Protein AF-A0A9W6T6D3-F1 (afdb_monomer_lite)

Foldseek 3Di:
DAEPVLLVLLVVQLCVLDPPPDPVLLVLLLVLQVVLLVVLLCVDVVPHDDDDPPVVVVVVQVVVCVVLVFFDDDDDDDDDPCCVSNVSSPDDPVQSPHSLSQDAEEDECVPQVVDPVSSNSCSSPNYFYDHDPPPPCPDNSNSNVVNSRQDPVNDDPVPHDDPPPVVPPDPPPDD

Organism: Candida boidinii (NCBI:txid5477)

Sequence (175 aa):
MSFYDVLKRGDDFLLESRPESSRIWNFFSHATCAFVVAGSKLLLNTFYDPKVVGLSNLDEALERSKKENRGLITVMNHMSVVDDPFLWACLPWRYFRSVDDIRWGLAASNICFSTPGSSRFFSLGKIISCERFGRGPFQGGIDACIRVLSPDDTLDIDYMFHPSENENKNPNNVI

pLDDT: mean 86.4, std 12.88, range [37.97, 96.19]

Radius of gyration: 19.46 Å; chains: 1; bounding box: 70×47×39 Å

InterPro domains:
  IPR000872 Tafazzin [PR00979] (72-91)
  IPR000872 Tafazzin [PR00979] (103-114)
  IPR000872 Tafazzin [PR00979] (117-132)
  IPR000872 Tafazzin [PTHR12497] (21-151)
  IPR002123 Phospholipid/glycerol acyltransferase [PF01553] (64-152)

Secondary structure (DSSP, 8-state):
-EEHHHHHHHHHHHHHHS-TT-HHHHHHHHHHHHHHHHHHHHHHHHH-------HHHHHHHHHHHHHTT-----------TTHHHHHHHHS-GGGGSSTTTSPPEEEEHHHHTSSHHHHHHHHHTTEEEE--SSS-S-SHHHHHHHHHHS-GGG--GGGEE---STTSS-TT---

Structure (mmCIF, N/CA/C/O backbone):
data_AF-A0A9W6T6D3-F1
#
_entry.id   AF-A0A9W6T6D3-F1
#
loop_
_atom_site.group_PDB
_atom_site.id
_atom_site.type_symbol
_atom_site.label_atom_id
_atom_site.label_alt_id
_atom_site.label_comp_id
_atom_site.label_asym_id
_atom_site.label_entity_id
_atom_site.label_seq_id
_atom_site.pdbx_PDB_ins_code
_atom_site.Cartn_x
_atom_site.Cartn_y
_atom_site.Cartn_z
_atom_site.occupancy
_atom_site.B_iso_or_equiv
_atom_site.auth_seq_id
_atom_site.auth_comp_id
_atom_site.auth_asym_id
_atom_site.auth_atom_id
_atom_site.pdbx_PDB_model_num
ATOM 1 N N . MET A 1 1 ? 16.218 -13.254 11.223 1.00 49.69 1 MET A N 1
ATOM 2 C CA . MET A 1 1 ? 17.373 -13.036 10.333 1.00 49.69 1 MET A CA 1
ATOM 3 C C . MET A 1 1 ? 16.921 -12.232 9.131 1.00 49.69 1 MET A C 1
ATOM 5 O O . MET A 1 1 ? 16.145 -12.744 8.331 1.00 49.69 1 MET A O 1
ATOM 9 N N . SER A 1 2 ? 17.353 -10.978 9.042 1.00 64.75 2 SER A N 1
ATOM 10 C CA . SER A 1 2 ? 17.254 -10.144 7.839 1.00 64.75 2 SER A CA 1
ATOM 11 C C . SER A 1 2 ? 18.657 -9.982 7.247 1.00 64.75 2 SER A C 1
ATOM 13 O O . SER A 1 2 ? 19.655 -9.992 7.970 1.00 64.75 2 SER A O 1
ATOM 15 N N . PHE A 1 3 ? 18.746 -9.890 5.923 1.00 82.69 3 PHE A N 1
ATOM 16 C CA . PHE A 1 3 ? 20.011 -9.651 5.231 1.00 82.69 3 PHE A CA 1
ATOM 17 C C . PHE A 1 3 ? 20.155 -8.153 4.991 1.00 82.69 3 PHE A C 1
ATOM 19 O O . PHE A 1 3 ? 19.261 -7.547 4.397 1.00 82.69 3 PHE A O 1
ATOM 26 N N . TYR A 1 4 ? 21.277 -7.567 5.411 1.00 85.69 4 TYR A N 1
ATOM 27 C CA . TYR A 1 4 ? 21.534 -6.136 5.224 1.00 85.69 4 TYR A CA 1
ATOM 28 C C . TYR A 1 4 ? 21.379 -5.715 3.753 1.00 85.69 4 TYR A C 1
ATOM 30 O O . TYR A 1 4 ? 20.722 -4.722 3.445 1.00 85.69 4 TYR A O 1
ATOM 38 N N . ASP A 1 5 ? 21.883 -6.537 2.831 1.00 88.62 5 ASP A N 1
ATOM 39 C CA . ASP A 1 5 ? 21.807 -6.255 1.396 1.00 88.62 5 ASP A CA 1
ATOM 40 C C . ASP A 1 5 ? 20.369 -6.229 0.861 1.00 88.62 5 ASP A C 1
ATOM 42 O O . ASP A 1 5 ? 20.088 -5.510 -0.093 1.00 88.62 5 ASP A O 1
ATOM 46 N N . VAL A 1 6 ? 19.447 -6.994 1.460 1.00 90.38 6 VAL A N 1
ATOM 47 C CA . VAL A 1 6 ? 18.019 -6.962 1.094 1.00 90.38 6 VAL A CA 1
ATOM 48 C C . VAL A 1 6 ? 17.404 -5.631 1.509 1.00 90.38 6 VAL A C 1
ATOM 50 O O . VAL A 1 6 ? 16.708 -5.007 0.714 1.00 90.38 6 VAL A O 1
ATOM 53 N N . LEU A 1 7 ? 17.692 -5.171 2.728 1.00 90.62 7 LEU A N 1
ATOM 54 C CA . LEU A 1 7 ? 17.173 -3.900 3.234 1.00 90.62 7 LEU A CA 1
ATOM 55 C C . LEU A 1 7 ? 17.700 -2.724 2.410 1.00 90.62 7 LEU A C 1
ATOM 57 O O . LEU A 1 7 ? 16.912 -1.885 1.982 1.00 90.62 7 LEU A O 1
ATOM 61 N N . LYS A 1 8 ? 19.002 -2.731 2.097 1.00 91.00 8 LYS A N 1
ATOM 62 C CA . LYS A 1 8 ? 19.639 -1.709 1.262 1.00 91.00 8 LYS A CA 1
ATOM 63 C C . LYS A 1 8 ? 19.041 -1.651 -0.145 1.00 91.00 8 LYS A C 1
ATOM 65 O O . LYS A 1 8 ? 18.651 -0.579 -0.593 1.00 91.00 8 LYS A O 1
ATOM 70 N N . ARG A 1 9 ? 18.909 -2.794 -0.833 1.00 93.38 9 ARG A N 1
ATOM 71 C CA . ARG A 1 9 ? 18.268 -2.833 -2.162 1.00 93.38 9 ARG A CA 1
ATOM 72 C C . ARG A 1 9 ? 16.808 -2.391 -2.111 1.00 93.38 9 ARG A C 1
ATOM 74 O O . ARG A 1 9 ? 16.321 -1.799 -3.070 1.00 93.38 9 ARG A O 1
ATOM 81 N N . GLY A 1 10 ? 16.117 -2.679 -1.008 1.00 93.06 10 GLY A N 1
ATOM 82 C CA . GLY A 1 10 ? 14.762 -2.199 -0.768 1.00 93.06 10 GLY A CA 1
ATOM 83 C C . GLY A 1 10 ? 14.691 -0.678 -0.652 1.00 93.06 10 GLY A C 1
ATOM 84 O O . GLY A 1 10 ? 13.830 -0.072 -1.286 1.00 93.06 10 GLY A O 1
ATOM 85 N N . ASP A 1 11 ? 15.607 -0.061 0.097 1.00 92.19 11 ASP A N 1
ATOM 86 C CA . ASP A 1 11 ? 15.715 1.400 0.197 1.00 92.19 11 ASP A CA 1
ATOM 87 C C . ASP A 1 11 ? 16.023 2.037 -1.163 1.00 92.19 11 ASP A C 1
ATOM 89 O O . ASP A 1 11 ? 15.298 2.937 -1.589 1.00 92.19 11 ASP A O 1
ATOM 93 N N . ASP A 1 12 ? 17.024 1.520 -1.882 1.00 93.38 12 ASP A N 1
ATOM 94 C CA . ASP A 1 12 ? 17.397 2.008 -3.216 1.00 93.38 12 ASP A CA 1
ATOM 95 C C . ASP A 1 12 ? 16.187 1.973 -4.172 1.00 93.38 12 ASP A C 1
ATOM 97 O O . ASP A 1 12 ? 15.870 2.964 -4.833 1.00 93.38 12 ASP A O 1
ATOM 101 N N . PHE A 1 13 ? 15.435 0.868 -4.174 1.00 93.69 13 PHE A N 1
ATOM 102 C CA . PHE A 1 13 ? 14.241 0.708 -5.006 1.00 93.69 13 PHE A CA 1
ATOM 103 C C . PHE A 1 13 ? 13.103 1.669 -4.624 1.00 93.69 13 PHE A C 1
ATOM 105 O O . PHE A 1 13 ? 12.402 2.204 -5.489 1.00 93.69 13 PHE A O 1
ATOM 112 N N . LEU A 1 14 ? 12.890 1.907 -3.326 1.00 91.06 14 LEU A N 1
ATOM 113 C CA . LEU A 1 14 ? 11.897 2.880 -2.866 1.00 91.06 14 LEU A CA 1
ATOM 114 C C . LEU A 1 14 ? 12.276 4.296 -3.309 1.00 91.06 14 LEU A C 1
ATOM 116 O O . LEU A 1 14 ? 11.395 5.043 -3.742 1.00 91.06 14 LEU A O 1
ATOM 120 N N . LEU A 1 15 ? 13.564 4.641 -3.252 1.00 90.81 15 LEU A N 1
ATOM 121 C CA . LEU A 1 15 ? 14.082 5.956 -3.628 1.00 90.81 15 LEU A CA 1
ATOM 122 C C . LEU A 1 15 ? 13.953 6.254 -5.130 1.00 90.81 15 LEU A C 1
ATOM 124 O O . LEU A 1 15 ? 13.735 7.408 -5.503 1.00 90.81 15 LEU A O 1
ATOM 128 N N . GLU A 1 16 ? 13.992 5.233 -5.992 1.00 87.81 16 GLU A N 1
ATOM 129 C CA . GLU A 1 16 ? 13.728 5.389 -7.433 1.00 87.81 16 GLU A CA 1
ATOM 130 C C . GLU A 1 16 ? 12.311 5.914 -7.713 1.00 87.81 16 GLU A C 1
ATOM 132 O O . GLU A 1 16 ? 12.093 6.736 -8.605 1.00 87.81 16 GLU A O 1
ATOM 137 N N . SER A 1 17 ? 11.330 5.436 -6.944 1.00 78.31 17 SER A N 1
ATOM 138 C CA . SER A 1 17 ? 9.908 5.727 -7.164 1.00 78.31 17 SER A CA 1
ATOM 139 C C . SER A 1 17 ? 9.373 6.855 -6.277 1.00 78.31 17 SER A C 1
ATOM 141 O O . SER A 1 17 ? 8.346 7.464 -6.593 1.00 78.31 17 SER A O 1
ATOM 143 N N . ARG A 1 18 ? 10.043 7.134 -5.154 1.00 81.31 18 ARG A N 1
ATOM 144 C CA . ARG A 1 18 ? 9.624 8.088 -4.126 1.00 81.31 18 ARG A CA 1
ATOM 145 C C . ARG A 1 18 ? 10.838 8.878 -3.615 1.00 81.31 18 ARG A C 1
ATOM 147 O O . ARG A 1 18 ? 11.756 8.279 -3.077 1.00 81.31 18 ARG A O 1
ATOM 154 N N . PRO A 1 19 ? 10.812 10.221 -3.657 1.00 77.56 19 PRO A N 1
ATOM 155 C CA . PRO A 1 19 ? 11.873 11.030 -3.074 1.00 77.56 19 PRO A CA 1
ATOM 156 C C . PRO A 1 19 ? 11.929 10.853 -1.554 1.00 77.56 19 PRO A C 1
ATOM 158 O O . PRO A 1 19 ? 10.892 10.787 -0.880 1.00 77.56 19 PRO A O 1
ATOM 161 N N . GLU A 1 20 ? 13.146 10.839 -1.020 1.00 70.88 20 GLU A N 1
ATOM 162 C CA . GLU A 1 20 ? 13.407 10.725 0.410 1.00 70.88 20 GLU A CA 1
ATOM 163 C C . GLU A 1 20 ? 12.717 11.856 1.190 1.00 70.88 20 GLU A C 1
ATOM 165 O O . GLU A 1 20 ? 12.794 13.026 0.814 1.00 70.88 20 GLU A O 1
ATOM 170 N N . SER A 1 21 ? 12.005 11.494 2.263 1.00 65.38 21 SER A N 1
ATOM 171 C CA . SER A 1 21 ? 11.488 12.395 3.313 1.00 65.38 21 SER A CA 1
ATOM 172 C C . SER A 1 21 ? 10.781 13.701 2.870 1.00 65.38 21 SER A C 1
ATOM 174 O O . SER A 1 21 ? 10.679 14.664 3.634 1.00 65.38 21 SER A O 1
ATOM 176 N N . SER A 1 22 ? 10.196 13.748 1.668 1.00 83.19 22 SER A N 1
ATOM 177 C CA . SER A 1 22 ? 9.525 14.955 1.171 1.00 83.19 22 SER A CA 1
ATOM 178 C C . SER A 1 22 ? 8.127 15.138 1.774 1.00 83.19 22 SER A C 1
ATOM 180 O O . SER A 1 22 ? 7.198 14.374 1.502 1.00 83.19 22 SER A O 1
ATOM 182 N N . ARG A 1 23 ? 7.931 16.222 2.539 1.00 86.25 23 ARG A N 1
ATOM 183 C CA . ARG A 1 23 ? 6.606 16.617 3.068 1.00 86.25 23 ARG A CA 1
ATOM 184 C C . ARG A 1 23 ? 5.578 16.833 1.958 1.00 86.25 23 ARG A C 1
ATOM 186 O O . ARG A 1 23 ? 4.416 16.474 2.118 1.00 86.25 23 ARG A O 1
ATOM 193 N N . ILE A 1 24 ? 6.023 17.385 0.831 1.00 90.50 24 ILE A N 1
ATOM 194 C CA . ILE A 1 24 ? 5.187 17.617 -0.349 1.00 90.50 24 ILE A CA 1
ATOM 195 C C . ILE A 1 24 ? 4.734 16.277 -0.930 1.00 90.50 24 ILE A C 1
ATOM 197 O O . ILE A 1 24 ? 3.550 16.095 -1.203 1.00 90.50 24 ILE A O 1
ATOM 201 N N . TRP A 1 25 ? 5.653 15.314 -1.062 1.00 89.56 25 TRP A N 1
ATOM 202 C CA . TRP A 1 25 ? 5.294 13.967 -1.498 1.00 89.56 25 TRP A CA 1
ATOM 203 C C . TRP A 1 25 ? 4.286 13.321 -0.552 1.00 89.56 25 TRP A C 1
ATOM 205 O O . TRP A 1 25 ? 3.275 12.802 -1.011 1.00 89.56 25 TRP A O 1
ATOM 215 N N . ASN A 1 26 ? 4.533 13.375 0.759 1.00 89.00 26 ASN A N 1
ATOM 216 C CA . ASN A 1 26 ? 3.639 12.774 1.748 1.00 89.00 26 ASN A CA 1
ATOM 217 C C . ASN A 1 26 ? 2.237 13.392 1.690 1.00 89.00 26 ASN A C 1
ATOM 219 O O . ASN A 1 26 ? 1.254 12.660 1.745 1.00 89.00 26 ASN A O 1
ATOM 223 N N . PHE A 1 27 ? 2.139 14.711 1.499 1.00 90.88 27 PHE A N 1
ATOM 224 C CA . PHE A 1 27 ? 0.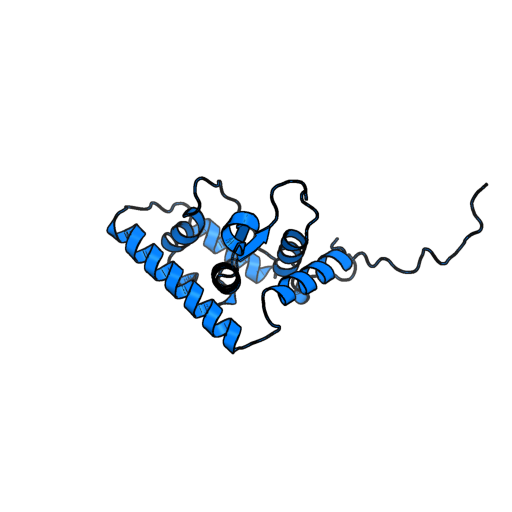862 15.390 1.294 1.00 90.88 27 PHE A CA 1
ATOM 225 C C . PHE A 1 27 ? 0.136 14.886 0.040 1.00 90.88 27 PHE A C 1
ATOM 227 O O . PHE A 1 27 ? -1.015 14.462 0.128 1.00 90.88 27 PHE A O 1
ATOM 234 N N . PHE A 1 28 ? 0.802 14.876 -1.120 1.00 92.88 28 PHE A N 1
ATOM 235 C CA . PHE A 1 28 ? 0.181 14.405 -2.363 1.00 92.88 28 PHE A CA 1
ATOM 236 C C . PHE A 1 28 ? -0.143 12.910 -2.331 1.00 92.88 28 PHE A C 1
ATOM 238 O O . PHE A 1 28 ? -1.152 12.493 -2.894 1.00 92.88 28 PHE A O 1
ATOM 245 N N . SER A 1 29 ? 0.678 12.106 -1.657 1.00 91.81 29 SER A N 1
ATOM 246 C CA . SER A 1 29 ? 0.432 10.682 -1.443 1.00 91.81 29 SER A CA 1
ATOM 247 C C . SER A 1 29 ? -0.823 10.484 -0.596 1.00 91.81 29 SER A C 1
ATOM 249 O O . SER A 1 29 ? -1.724 9.751 -1.003 1.00 91.81 29 SER A O 1
ATOM 251 N N . HIS A 1 30 ? -0.949 11.222 0.513 1.00 90.81 30 HIS A N 1
ATOM 252 C CA . HIS A 1 30 ? -2.154 11.203 1.337 1.00 90.81 30 HIS A CA 1
ATOM 253 C C . HIS A 1 30 ? -3.393 11.616 0.546 1.00 90.81 30 HIS A C 1
ATOM 255 O O . HIS A 1 30 ? -4.396 10.910 0.563 1.00 90.81 30 HIS A O 1
ATOM 261 N N . ALA A 1 31 ? -3.308 12.733 -0.181 1.00 92.94 31 ALA A N 1
ATOM 262 C CA . ALA A 1 31 ? -4.409 13.251 -0.981 1.00 92.94 31 ALA A CA 1
ATOM 263 C C . ALA A 1 31 ? -4.840 12.252 -2.064 1.00 92.94 31 ALA A C 1
ATOM 265 O O . ALA A 1 31 ? -6.033 12.021 -2.240 1.00 92.94 31 ALA A O 1
ATOM 266 N N . THR A 1 32 ? -3.880 11.612 -2.740 1.00 93.81 32 THR A N 1
ATOM 267 C CA . THR A 1 32 ? -4.145 10.582 -3.757 1.00 93.81 32 THR A CA 1
ATOM 268 C C . THR A 1 32 ? -4.862 9.386 -3.141 1.00 93.81 32 THR A C 1
ATOM 270 O O . THR A 1 32 ? -5.897 8.962 -3.649 1.00 93.81 32 THR A O 1
ATOM 273 N N . CYS A 1 33 ? -4.365 8.875 -2.014 1.00 92.62 33 CYS A N 1
ATOM 274 C CA . CYS A 1 33 ? -4.994 7.751 -1.330 1.00 92.62 33 CYS A CA 1
ATOM 275 C C . CYS A 1 33 ? -6.401 8.113 -0.839 1.00 92.62 33 CYS A C 1
ATOM 277 O O . CYS A 1 33 ? -7.350 7.392 -1.127 1.00 92.62 33 CYS A O 1
ATOM 279 N N . ALA A 1 34 ? -6.565 9.251 -0.159 1.00 92.38 34 ALA A N 1
ATOM 280 C CA . ALA A 1 34 ? -7.859 9.711 0.337 1.00 92.38 34 ALA A CA 1
ATOM 281 C C . ALA A 1 34 ? -8.873 9.899 -0.801 1.00 92.38 34 ALA A C 1
ATOM 283 O O . ALA A 1 34 ? -10.026 9.493 -0.666 1.00 92.38 34 ALA A O 1
ATOM 284 N N . PHE A 1 35 ? -8.437 10.450 -1.937 1.00 93.88 35 PHE A N 1
ATOM 285 C CA . PHE A 1 35 ? -9.260 10.598 -3.133 1.00 93.88 35 PHE A CA 1
ATOM 286 C C . PHE A 1 35 ? -9.724 9.243 -3.681 1.00 93.88 35 PHE A C 1
ATOM 288 O O . PHE A 1 35 ? -10.919 9.052 -3.907 1.00 93.88 35 PHE A O 1
ATOM 295 N N . VAL A 1 36 ? -8.806 8.284 -3.846 1.00 93.81 36 VAL A N 1
ATOM 296 C CA . VAL A 1 36 ? -9.136 6.938 -4.341 1.00 93.81 36 VAL A CA 1
ATOM 297 C C . VAL A 1 36 ? -10.078 6.220 -3.379 1.00 93.81 36 VAL A C 1
ATOM 299 O O . VAL A 1 36 ? -11.077 5.656 -3.824 1.00 93.81 36 VAL A O 1
ATOM 302 N N . VAL A 1 37 ? -9.821 6.278 -2.069 1.00 92.81 37 VAL A N 1
ATOM 303 C CA . VAL A 1 37 ? -10.700 5.680 -1.055 1.00 92.81 37 VAL A CA 1
ATOM 304 C C . VAL A 1 37 ? -12.081 6.327 -1.095 1.00 92.81 37 VAL A C 1
ATOM 306 O O . VAL A 1 37 ? -13.073 5.610 -1.154 1.00 92.81 37 VAL A O 1
ATOM 309 N N . ALA A 1 38 ? -12.173 7.659 -1.133 1.00 93.88 38 ALA A N 1
ATOM 310 C CA . ALA A 1 38 ? -13.449 8.372 -1.190 1.00 93.88 38 ALA A CA 1
ATOM 311 C C . ALA A 1 38 ? -14.259 8.025 -2.439 1.00 93.88 38 ALA A C 1
ATOM 313 O O . ALA A 1 38 ? -15.436 7.683 -2.322 1.00 93.88 38 ALA A O 1
ATOM 314 N N . GLY A 1 39 ? -13.632 8.061 -3.617 1.00 95.06 39 GLY A N 1
ATOM 315 C CA . GLY A 1 39 ? -14.288 7.717 -4.877 1.00 95.06 39 GLY A CA 1
ATOM 316 C C . GLY A 1 39 ? -14.757 6.263 -4.904 1.00 95.06 39 GLY A C 1
ATOM 317 O O . GLY A 1 39 ? -15.899 5.981 -5.262 1.00 95.06 39 GLY A O 1
ATOM 318 N N . SER A 1 40 ? -13.912 5.344 -4.436 1.00 94.50 40 SER A N 1
ATOM 319 C CA . SER A 1 40 ? -14.241 3.916 -4.366 1.00 94.50 40 SER A CA 1
ATOM 320 C C . SER A 1 40 ? -15.360 3.647 -3.369 1.00 94.50 40 SER A C 1
ATOM 322 O O . SER A 1 40 ? -16.262 2.862 -3.642 1.00 94.50 40 SER A O 1
ATOM 324 N N . LYS A 1 41 ? -15.347 4.338 -2.226 1.00 94.19 41 LYS A N 1
ATOM 325 C CA . LYS A 1 41 ? -16.380 4.238 -1.197 1.00 94.19 41 LYS A CA 1
ATOM 326 C C . LYS A 1 41 ? -17.709 4.793 -1.680 1.00 94.19 41 LYS A C 1
ATOM 328 O O . LYS A 1 41 ? -18.733 4.164 -1.425 1.00 94.19 41 LYS A O 1
ATOM 333 N N . LEU A 1 42 ? -17.699 5.911 -2.403 1.00 95.00 42 LEU A N 1
ATOM 334 C CA . LEU A 1 42 ? -18.893 6.451 -3.042 1.00 95.00 42 LEU A CA 1
ATOM 335 C C . LEU A 1 42 ? -19.466 5.443 -4.040 1.00 95.00 42 LEU A C 1
ATOM 337 O O . LEU A 1 42 ? -20.633 5.088 -3.930 1.00 95.00 42 LEU A O 1
ATOM 341 N N . LEU A 1 43 ? -18.649 4.926 -4.959 1.00 95.12 43 LEU A N 1
ATOM 342 C CA . LEU A 1 43 ? -19.103 3.978 -5.975 1.00 95.12 43 LEU A CA 1
ATOM 343 C C . LEU A 1 43 ? -19.643 2.693 -5.334 1.00 95.12 43 LEU A C 1
ATOM 345 O O . LEU A 1 43 ? -20.779 2.299 -5.597 1.00 95.12 43 LEU A O 1
ATOM 349 N N . LEU A 1 44 ? -18.866 2.070 -4.448 1.00 94.31 44 LEU A N 1
ATOM 350 C CA . LEU A 1 44 ? -19.218 0.784 -3.860 1.00 94.31 44 LEU A CA 1
ATOM 351 C C . LEU A 1 44 ? -20.486 0.871 -3.005 1.00 94.31 44 LEU A C 1
ATOM 353 O O . LEU A 1 44 ? -21.359 0.030 -3.155 1.00 94.31 44 LEU A O 1
ATOM 357 N N . ASN A 1 45 ? -20.629 1.903 -2.164 1.00 88.94 45 ASN A N 1
ATOM 358 C CA . ASN A 1 45 ? -21.813 2.049 -1.307 1.00 88.94 45 ASN A CA 1
ATOM 359 C C . ASN A 1 45 ? -23.031 2.646 -2.034 1.00 88.94 45 ASN A C 1
ATOM 361 O O . ASN A 1 45 ? -24.121 2.640 -1.472 1.00 88.94 45 ASN A O 1
ATOM 365 N N . THR A 1 46 ? -22.870 3.173 -3.255 1.00 94.38 46 THR A N 1
ATOM 366 C CA . THR A 1 46 ? -24.007 3.642 -4.070 1.00 94.38 46 THR A CA 1
ATOM 367 C C . THR A 1 46 ? -24.604 2.508 -4.897 1.00 94.38 46 THR A C 1
ATOM 369 O O . THR A 1 46 ? -25.821 2.422 -5.028 1.00 94.38 46 THR A O 1
ATOM 372 N N . PHE A 1 47 ? -23.759 1.643 -5.465 1.00 95.69 47 PHE A N 1
ATOM 373 C CA . PHE A 1 47 ? -24.194 0.631 -6.432 1.00 95.69 47 PHE A CA 1
ATOM 374 C C . PHE A 1 47 ? -24.228 -0.798 -5.876 1.00 95.69 47 PHE A C 1
ATOM 376 O O . PHE A 1 47 ? -24.799 -1.676 -6.519 1.00 95.69 47 PHE A O 1
ATOM 383 N N . TYR A 1 48 ? -23.636 -1.045 -4.705 1.00 94.31 48 TYR A N 1
ATOM 384 C CA . TYR A 1 48 ? -23.502 -2.379 -4.121 1.00 94.31 48 TYR A CA 1
ATOM 385 C C . TYR A 1 48 ? -23.773 -2.377 -2.607 1.00 94.31 48 TYR A C 1
ATOM 387 O O . TYR A 1 48 ? -23.805 -1.333 -1.959 1.00 94.31 48 TYR A O 1
ATOM 395 N N . ASP A 1 49 ? -23.941 -3.576 -2.041 1.00 92.38 49 ASP A N 1
ATOM 396 C CA . ASP A 1 49 ? -24.124 -3.821 -0.602 1.00 92.38 49 ASP A CA 1
ATOM 397 C C . ASP A 1 49 ? -22.971 -4.696 -0.063 1.00 92.38 49 ASP A C 1
ATOM 399 O O . ASP A 1 49 ? -23.127 -5.913 0.099 1.00 92.38 49 ASP A O 1
ATOM 403 N N . PRO A 1 50 ? -21.767 -4.122 0.140 1.00 92.88 50 PRO A N 1
ATOM 404 C CA . PRO A 1 50 ? -20.611 -4.880 0.604 1.00 92.88 50 PRO A CA 1
ATOM 405 C C . PRO A 1 50 ? -20.824 -5.404 2.031 1.00 92.88 50 PRO A C 1
ATOM 407 O O . PRO A 1 50 ? -21.202 -4.662 2.940 1.00 92.88 50 PRO A O 1
ATOM 410 N N . LYS A 1 51 ? -20.521 -6.687 2.257 1.00 94.12 51 LYS A N 1
ATOM 411 C CA . LYS A 1 51 ? -20.563 -7.309 3.588 1.00 94.12 51 LYS A CA 1
ATOM 412 C C . LYS A 1 51 ? -19.158 -7.487 4.141 1.00 94.12 51 LYS A C 1
ATOM 414 O O . LYS A 1 51 ? -18.328 -8.162 3.541 1.00 94.12 51 LYS A O 1
ATOM 419 N N . VAL A 1 52 ? -18.919 -6.903 5.312 1.00 93.94 52 VAL A N 1
ATOM 420 C CA . VAL A 1 52 ? -17.649 -7.008 6.035 1.00 93.94 52 VAL A CA 1
ATOM 421 C C . VAL A 1 52 ? -17.868 -7.839 7.290 1.00 93.94 52 VAL A C 1
ATOM 423 O O . VAL A 1 52 ? -18.677 -7.484 8.144 1.00 93.94 52 VAL A O 1
ATOM 426 N N . VAL A 1 53 ? -17.139 -8.947 7.400 1.00 95.56 53 VAL A N 1
ATOM 427 C CA . VAL A 1 53 ? -17.192 -9.871 8.540 1.00 95.56 53 VAL A CA 1
ATOM 428 C C . VAL A 1 53 ? -15.806 -9.948 9.172 1.00 95.56 53 VAL A C 1
ATOM 430 O O . VAL A 1 53 ? -14.803 -9.932 8.466 1.00 95.56 53 VAL A O 1
ATOM 433 N N . GLY A 1 54 ? -15.743 -10.028 10.504 1.00 95.62 54 GLY A N 1
ATOM 434 C CA . GLY A 1 54 ? -14.476 -10.204 11.224 1.00 95.62 54 GLY A CA 1
ATOM 435 C C . GLY A 1 54 ? -13.615 -8.943 11.323 1.00 95.62 54 GLY A C 1
ATOM 436 O O . GLY A 1 54 ? -12.405 -9.046 11.494 1.00 95.62 54 GLY A O 1
ATOM 437 N N . LEU A 1 55 ? -14.217 -7.751 11.243 1.00 94.75 55 LEU A N 1
ATOM 438 C CA . LEU A 1 55 ? -13.491 -6.480 11.360 1.00 94.75 55 LEU A CA 1
ATOM 439 C C . LEU A 1 55 ? -12.727 -6.347 12.692 1.00 94.75 55 LEU A C 1
ATOM 441 O O . LEU A 1 55 ? -11.645 -5.770 12.721 1.00 94.75 55 LEU A O 1
ATOM 445 N N . SER A 1 56 ? -13.248 -6.946 13.768 1.00 95.94 56 SER A N 1
ATOM 446 C CA . SER A 1 56 ? -12.578 -7.024 15.073 1.00 95.94 56 SER A CA 1
ATOM 447 C C . SER A 1 56 ? -11.219 -7.720 15.006 1.00 95.94 56 SER A C 1
ATOM 449 O O . SER A 1 56 ? -10.297 -7.315 15.701 1.00 95.94 56 SER A O 1
ATOM 451 N N . ASN A 1 57 ? -11.069 -8.727 14.141 1.00 96.12 57 ASN A N 1
ATOM 452 C CA . ASN A 1 57 ? -9.807 -9.451 13.987 1.00 96.12 57 ASN A CA 1
ATOM 453 C C . ASN A 1 57 ? -8.738 -8.543 13.366 1.00 96.12 57 ASN A C 1
ATOM 455 O O . ASN A 1 57 ? -7.562 -8.641 13.705 1.00 96.12 57 ASN A O 1
ATOM 459 N N . LEU A 1 58 ? -9.149 -7.648 12.458 1.00 93.75 58 LEU A N 1
ATOM 460 C CA . LEU A 1 58 ? -8.260 -6.646 11.876 1.00 93.75 58 LEU A CA 1
ATOM 461 C C . LEU A 1 58 ? -7.886 -5.572 12.903 1.00 93.75 58 LEU A C 1
ATOM 463 O O . LEU A 1 58 ? -6.720 -5.191 12.963 1.00 93.75 58 LEU A O 1
ATOM 467 N N . ASP A 1 59 ? -8.846 -5.110 13.713 1.00 93.69 59 ASP A N 1
ATOM 468 C CA . ASP A 1 59 ? -8.578 -4.180 14.819 1.00 93.69 59 ASP A CA 1
ATOM 469 C C . ASP A 1 59 ? -7.545 -4.775 15.795 1.00 93.69 59 ASP A C 1
ATOM 471 O O . ASP A 1 59 ? -6.511 -4.154 16.042 1.00 93.69 59 ASP A O 1
ATOM 475 N N . GLU A 1 60 ? -7.753 -6.011 16.258 1.00 96.19 60 GLU A N 1
ATOM 476 C CA . GLU A 1 60 ? -6.832 -6.707 17.167 1.00 96.19 60 GLU A CA 1
ATOM 477 C C . GLU A 1 60 ? -5.445 -6.919 16.539 1.00 96.19 60 GLU A C 1
ATOM 479 O O . GLU A 1 60 ? -4.419 -6.680 17.180 1.00 96.19 60 GLU A O 1
ATOM 484 N N . ALA A 1 61 ? -5.385 -7.322 15.266 1.00 94.44 61 ALA A N 1
ATOM 485 C CA . ALA A 1 61 ? -4.119 -7.515 14.562 1.00 94.44 61 ALA A CA 1
ATOM 486 C C . ALA A 1 61 ? -3.326 -6.205 14.413 1.00 94.44 61 ALA A C 1
ATOM 488 O O . ALA A 1 61 ? -2.101 -6.208 14.560 1.00 94.44 61 ALA A O 1
ATOM 489 N N . LEU A 1 62 ? -4.007 -5.085 14.153 1.00 91.88 62 LEU A N 1
ATOM 490 C CA . LEU A 1 62 ? -3.385 -3.762 14.067 1.00 91.88 62 LEU A CA 1
ATOM 491 C C . LEU A 1 62 ? 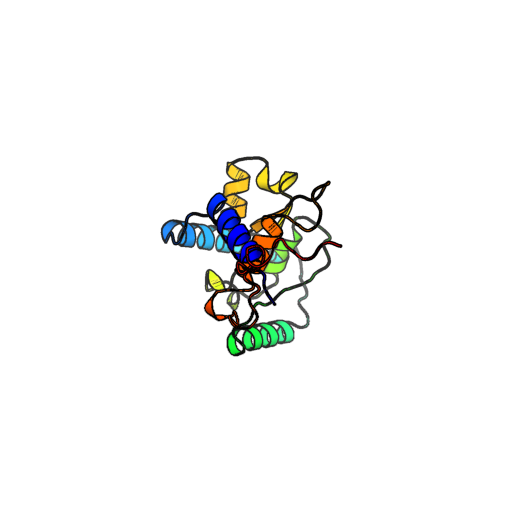-2.903 -3.267 15.432 1.00 91.88 62 LEU A C 1
ATOM 493 O O . LEU A 1 62 ? -1.786 -2.761 15.533 1.00 91.88 62 LEU A O 1
ATOM 497 N N . GLU A 1 63 ? -3.704 -3.432 16.485 1.00 93.25 63 GLU A N 1
ATOM 498 C CA . GLU A 1 63 ? -3.296 -3.089 17.852 1.00 93.25 63 GLU A CA 1
ATOM 499 C C . GLU A 1 63 ? -2.076 -3.902 18.291 1.00 93.25 63 GLU A C 1
ATOM 501 O O . GLU A 1 63 ? -1.104 -3.346 18.810 1.00 93.25 63 GLU A O 1
ATOM 506 N N . ARG A 1 64 ? -2.081 -5.209 18.014 1.00 94.19 64 ARG A N 1
ATOM 507 C CA . ARG A 1 64 ? -0.951 -6.095 18.292 1.00 94.19 64 ARG A CA 1
ATOM 508 C C . ARG A 1 64 ? 0.298 -5.689 17.516 1.00 94.19 64 ARG A C 1
ATOM 510 O O . ARG A 1 64 ? 1.373 -5.634 18.103 1.00 94.19 64 ARG A O 1
ATOM 517 N N . SER A 1 65 ? 0.160 -5.373 16.228 1.00 91.38 65 SER A N 1
ATOM 518 C CA . SER A 1 65 ? 1.262 -4.901 15.380 1.00 91.38 65 SER A CA 1
ATOM 519 C C . SER A 1 65 ? 1.914 -3.635 15.945 1.00 91.38 65 SER A C 1
ATOM 521 O O . SER A 1 65 ? 3.139 -3.583 16.049 1.00 91.38 65 S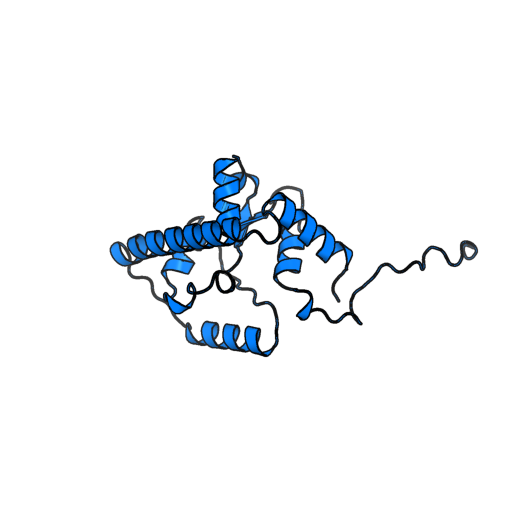ER A O 1
ATOM 523 N N . LYS A 1 66 ? 1.108 -2.667 16.404 1.00 89.69 66 LYS A N 1
ATOM 524 C CA . LYS A 1 66 ? 1.596 -1.433 17.043 1.00 89.69 66 LYS A CA 1
ATOM 525 C C . LYS A 1 66 ? 2.268 -1.705 18.392 1.00 89.69 66 LYS A C 1
ATOM 527 O O . LYS A 1 66 ? 3.317 -1.140 18.674 1.00 89.69 66 LYS A O 1
ATOM 532 N N . LYS A 1 67 ? 1.693 -2.583 19.221 1.00 92.75 67 LYS A N 1
ATOM 533 C CA . LYS A 1 67 ? 2.241 -2.934 20.543 1.00 92.75 67 LYS A CA 1
ATOM 534 C C . LYS A 1 67 ? 3.565 -3.696 20.455 1.00 92.75 67 LYS A C 1
ATOM 536 O O . LYS A 1 67 ? 4.446 -3.475 21.278 1.00 92.75 67 LYS A O 1
ATOM 541 N N . GLU A 1 68 ? 3.680 -4.610 19.497 1.00 91.06 68 GLU A N 1
ATOM 542 C CA . GLU A 1 68 ? 4.873 -5.440 19.282 1.00 91.06 68 GLU A CA 1
ATOM 543 C C . GLU A 1 68 ? 5.918 -4.759 18.377 1.00 91.06 68 GLU A C 1
ATOM 545 O O . GLU A 1 68 ? 6.931 -5.381 18.081 1.00 91.06 68 GLU A O 1
ATOM 550 N N . ASN A 1 69 ? 5.670 -3.523 17.925 1.00 88.06 69 ASN A N 1
ATOM 551 C CA . ASN A 1 69 ? 6.472 -2.803 16.931 1.00 88.06 69 ASN A CA 1
ATOM 552 C C . ASN A 1 69 ? 6.880 -3.685 15.736 1.00 88.06 69 ASN A C 1
ATOM 554 O O . ASN A 1 69 ? 8.058 -3.887 15.455 1.00 88.06 69 ASN A O 1
ATOM 558 N N . ARG A 1 70 ? 5.892 -4.285 15.062 1.00 87.88 70 ARG A N 1
ATOM 559 C CA . ARG A 1 70 ? 6.127 -5.256 13.981 1.00 87.88 70 ARG A CA 1
ATOM 560 C C . ARG A 1 70 ? 5.269 -4.982 12.758 1.00 87.88 70 ARG A C 1
ATOM 562 O O . ARG A 1 70 ? 4.114 -4.571 12.885 1.00 87.88 70 ARG A O 1
ATOM 569 N N . GLY A 1 71 ? 5.784 -5.327 11.581 1.00 89.12 71 GLY A N 1
ATOM 570 C CA . GLY A 1 71 ? 5.016 -5.301 10.339 1.00 89.12 71 GLY A CA 1
ATOM 571 C C . GLY A 1 71 ? 3.785 -6.220 10.369 1.00 89.12 71 GLY A C 1
ATOM 572 O O . GLY A 1 71 ? 3.804 -7.308 10.956 1.00 89.12 71 GLY A O 1
ATOM 573 N N . LEU A 1 72 ? 2.716 -5.783 9.697 1.00 92.06 72 LEU A N 1
ATOM 574 C CA . LEU A 1 72 ? 1.487 -6.546 9.476 1.00 92.06 72 LEU A CA 1
ATOM 575 C C . LEU A 1 72 ? 1.309 -6.813 7.979 1.00 92.06 72 LEU A C 1
ATOM 577 O O . LEU A 1 72 ? 1.254 -5.885 7.175 1.00 92.06 72 LEU A O 1
ATOM 581 N N . ILE A 1 73 ? 1.171 -8.087 7.613 1.00 93.81 73 ILE A N 1
ATOM 582 C CA . ILE A 1 73 ? 0.898 -8.509 6.237 1.00 93.81 73 ILE A CA 1
ATOM 583 C C . ILE A 1 73 ? -0.552 -8.975 6.151 1.00 93.81 73 ILE A C 1
ATOM 585 O O . ILE A 1 73 ? -0.993 -9.815 6.932 1.00 93.81 73 ILE A O 1
ATOM 589 N N . THR A 1 74 ? -1.279 -8.449 5.167 1.00 93.06 74 THR A N 1
ATOM 590 C CA . THR A 1 74 ? -2.613 -8.946 4.802 1.00 93.06 74 THR A CA 1
ATOM 591 C C . THR A 1 74 ? -2.495 -9.826 3.568 1.00 93.06 74 THR A C 1
ATOM 593 O O . THR A 1 74 ? -1.805 -9.460 2.619 1.00 93.06 74 THR A O 1
ATOM 596 N N . VAL A 1 75 ? -3.163 -10.977 3.584 1.00 93.06 75 VAL A N 1
ATOM 597 C CA . VAL A 1 75 ? -3.190 -11.927 2.468 1.00 93.06 75 VAL A CA 1
ATOM 598 C C . VAL A 1 75 ? -4.637 -12.086 2.031 1.00 93.06 75 VAL A C 1
ATOM 600 O O . VAL A 1 75 ? -5.515 -12.298 2.865 1.00 93.06 75 VAL A O 1
ATOM 603 N N . MET A 1 76 ? -4.887 -11.967 0.730 1.00 92.12 76 MET A N 1
ATOM 604 C CA . MET A 1 76 ? -6.212 -12.135 0.140 1.00 92.12 76 MET A CA 1
ATOM 605 C C . MET A 1 76 ? -6.117 -12.880 -1.186 1.00 92.12 76 MET A C 1
ATOM 607 O O . MET A 1 76 ? -5.067 -12.901 -1.831 1.00 92.12 76 MET A O 1
ATOM 611 N N . ASN A 1 77 ? -7.230 -13.478 -1.600 1.00 95.00 77 ASN A N 1
ATOM 612 C CA . ASN A 1 77 ? -7.410 -13.885 -2.985 1.00 95.00 77 ASN A CA 1
ATOM 613 C C . ASN A 1 77 ? -7.437 -12.645 -3.893 1.00 95.00 77 ASN A C 1
ATOM 615 O O . ASN A 1 77 ? -7.857 -11.571 -3.471 1.00 95.00 77 ASN A O 1
ATOM 619 N N . HIS A 1 78 ? -7.015 -12.811 -5.146 1.00 92.00 78 HIS A N 1
ATOM 620 C CA . HIS A 1 78 ? -7.072 -11.753 -6.148 1.00 92.00 78 HIS A CA 1
ATOM 621 C C . HIS A 1 78 ? -7.997 -12.177 -7.284 1.00 92.00 78 HIS A C 1
ATOM 623 O O . HIS A 1 78 ? -7.739 -13.168 -7.966 1.00 92.00 78 HIS A O 1
ATOM 629 N N . MET A 1 79 ? -9.089 -11.441 -7.449 1.00 92.75 79 MET A N 1
ATOM 630 C CA . MET A 1 79 ? -10.105 -11.667 -8.473 1.00 92.75 79 MET A CA 1
ATOM 631 C C . MET A 1 79 ? -10.024 -10.609 -9.572 1.00 92.75 79 MET A C 1
ATOM 633 O O . MET A 1 79 ? -10.309 -10.910 -10.731 1.00 92.75 79 MET A O 1
ATOM 637 N N . SER A 1 80 ? -9.667 -9.368 -9.229 1.00 90.88 80 SER A N 1
ATOM 638 C CA . SER A 1 80 ? -9.728 -8.252 -10.169 1.00 90.88 80 SER A CA 1
ATOM 639 C C . SER A 1 80 ? -8.824 -7.079 -9.792 1.00 90.88 80 SER A C 1
ATOM 641 O O . SER A 1 80 ? -8.475 -6.869 -8.636 1.00 90.88 80 SER A O 1
ATOM 643 N N . VAL A 1 81 ? -8.510 -6.223 -10.765 1.00 88.00 81 VAL A N 1
ATOM 644 C CA . VAL A 1 81 ? -7.722 -4.998 -10.523 1.00 88.00 81 VAL A CA 1
ATOM 645 C C . VAL A 1 81 ? -8.416 -3.990 -9.598 1.00 88.00 81 VAL A C 1
ATOM 647 O O . VAL A 1 81 ? -7.752 -3.110 -9.058 1.00 88.00 81 VAL A O 1
ATOM 650 N N . VAL A 1 82 ? -9.738 -4.096 -9.409 1.00 89.81 82 VAL A N 1
ATOM 651 C CA . VAL A 1 82 ? -10.493 -3.208 -8.510 1.00 89.81 82 VAL A CA 1
ATOM 652 C C . VAL A 1 82 ? -10.500 -3.695 -7.059 1.00 89.81 82 VAL A C 1
ATOM 654 O O . VAL A 1 82 ? -11.034 -2.999 -6.197 1.00 89.81 82 VAL A O 1
ATOM 657 N N . ASP A 1 83 ? -9.874 -4.839 -6.768 1.00 91.25 83 ASP A N 1
ATOM 658 C CA . ASP A 1 83 ? -9.807 -5.393 -5.414 1.00 91.25 83 ASP A CA 1
ATOM 659 C C . ASP A 1 83 ? -9.146 -4.406 -4.440 1.00 91.25 83 ASP A C 1
ATOM 661 O O . ASP A 1 83 ? -9.665 -4.195 -3.350 1.00 91.25 83 ASP A O 1
ATOM 665 N N . ASP A 1 84 ? -8.059 -3.738 -4.840 1.00 88.31 84 ASP A N 1
ATOM 666 C CA . ASP A 1 84 ? -7.377 -2.754 -3.992 1.00 88.31 84 ASP A CA 1
ATOM 667 C C . ASP A 1 84 ? -8.277 -1.559 -3.622 1.00 88.31 84 ASP A C 1
ATOM 669 O O . ASP A 1 84 ? -8.516 -1.349 -2.431 1.00 88.31 84 ASP A O 1
ATOM 673 N N . PRO A 1 85 ? -8.829 -0.777 -4.576 1.00 90.12 85 PRO A N 1
ATOM 674 C CA . PRO A 1 85 ? -9.704 0.346 -4.238 1.00 90.12 85 PRO A CA 1
ATOM 675 C C . PRO A 1 85 ? -10.967 -0.073 -3.471 1.00 90.12 85 PRO A C 1
ATOM 677 O O . PRO A 1 85 ? -11.411 0.650 -2.573 1.00 90.12 85 PRO A O 1
ATOM 680 N N . PHE A 1 86 ? -11.556 -1.230 -3.789 1.00 92.25 86 PHE A N 1
ATOM 681 C CA . PHE A 1 86 ? -12.797 -1.673 -3.147 1.00 92.25 86 PHE A CA 1
ATOM 682 C C . PHE A 1 86 ? -12.576 -2.289 -1.770 1.00 92.25 86 PHE A C 1
ATOM 684 O O . PHE A 1 86 ? -13.401 -2.074 -0.882 1.00 92.25 86 PHE A O 1
ATOM 691 N N . LEU A 1 87 ? -11.446 -2.960 -1.539 1.00 91.25 87 LEU A N 1
ATOM 692 C CA . LEU A 1 87 ? -11.051 -3.373 -0.196 1.00 91.25 87 LEU A CA 1
ATOM 693 C C . LEU A 1 87 ? -11.019 -2.158 0.737 1.00 91.25 87 LEU A C 1
ATOM 695 O O . LEU A 1 87 ? -11.590 -2.204 1.827 1.00 91.25 87 LEU A O 1
ATOM 699 N N . TRP A 1 88 ? -10.434 -1.043 0.289 1.00 88.50 88 TRP A N 1
ATOM 700 C CA . TRP A 1 88 ? -10.418 0.186 1.080 1.00 88.50 88 TRP A CA 1
ATOM 701 C C . TRP A 1 88 ? -11.803 0.778 1.304 1.00 88.50 88 TRP A C 1
ATOM 703 O O . TRP A 1 88 ? -12.120 1.220 2.408 1.00 88.50 88 TRP A O 1
ATOM 713 N N . ALA A 1 89 ? -12.650 0.755 0.279 1.00 90.94 89 ALA A N 1
ATOM 714 C CA . ALA A 1 89 ? -14.022 1.242 0.357 1.00 90.94 89 ALA A CA 1
ATOM 715 C C . ALA A 1 89 ? -14.884 0.485 1.387 1.00 90.94 89 ALA A C 1
ATOM 717 O O . ALA A 1 89 ? -15.774 1.083 2.007 1.00 90.94 89 ALA A O 1
ATOM 718 N N . CYS A 1 90 ? -14.616 -0.807 1.585 1.00 92.12 90 CYS A N 1
ATOM 719 C CA . CYS A 1 90 ? -15.280 -1.636 2.590 1.00 92.12 90 CYS A CA 1
ATOM 720 C C . CYS A 1 90 ? -14.902 -1.240 4.026 1.00 92.12 90 CYS A C 1
ATOM 722 O O . CYS A 1 90 ? -15.703 -1.415 4.945 1.00 92.12 90 CYS A O 1
ATOM 724 N N . LEU A 1 91 ? -13.706 -0.686 4.240 1.00 92.00 91 LEU A N 1
ATOM 725 C CA . LEU A 1 91 ? -13.227 -0.354 5.577 1.00 92.00 91 LEU A CA 1
ATOM 726 C C . LEU A 1 91 ? -13.782 0.998 6.079 1.00 92.00 91 LEU A C 1
ATOM 728 O O . LEU A 1 91 ? -13.984 1.945 5.310 1.00 92.00 91 LEU A O 1
ATOM 732 N N . PRO A 1 92 ? -14.044 1.132 7.391 1.00 90.94 92 PRO A N 1
ATOM 733 C CA . PRO A 1 92 ? -14.374 2.410 8.014 1.00 90.94 92 PRO A CA 1
ATOM 734 C C . PRO A 1 92 ? -13.286 3.477 7.839 1.00 90.94 92 PRO A C 1
ATOM 736 O O . PRO A 1 92 ? -12.092 3.191 7.862 1.00 90.94 92 PRO A O 1
ATOM 739 N N . TRP A 1 93 ? -13.691 4.749 7.819 1.00 90.31 93 TRP A N 1
ATOM 740 C CA . TRP A 1 93 ? -12.780 5.893 7.669 1.00 90.31 93 TRP A CA 1
ATOM 741 C C . TRP A 1 93 ? -11.666 5.987 8.723 1.00 90.31 93 TRP A C 1
ATOM 743 O O . TRP A 1 93 ? -10.654 6.643 8.490 1.00 90.31 93 TRP A O 1
ATOM 753 N N . ARG A 1 94 ? -11.822 5.320 9.876 1.00 89.88 94 ARG A N 1
ATOM 754 C CA . ARG A 1 94 ? -10.813 5.319 10.945 1.00 89.88 94 ARG A CA 1
ATOM 755 C C . ARG A 1 94 ? -9.453 4.767 10.503 1.00 89.88 94 ARG A C 1
ATOM 757 O O . ARG A 1 94 ? -8.461 5.182 11.085 1.00 89.88 94 ARG A O 1
ATOM 764 N N . TYR A 1 95 ? -9.414 3.898 9.490 1.00 88.31 95 TYR A N 1
ATOM 765 C CA . TYR A 1 95 ? -8.182 3.279 8.985 1.00 88.31 95 TYR A CA 1
ATOM 766 C C . TYR A 1 95 ? -7.379 4.172 8.027 1.00 88.31 95 TYR A C 1
ATOM 768 O O . TYR A 1 95 ? -6.272 3.813 7.650 1.00 88.31 95 TYR A O 1
ATOM 776 N N . PHE A 1 96 ? -7.906 5.339 7.639 1.00 87.50 96 PHE A N 1
ATOM 777 C CA . PHE A 1 96 ? -7.289 6.214 6.630 1.00 87.50 96 PHE A CA 1
ATOM 778 C C . PHE A 1 96 ? -6.908 7.594 7.178 1.00 87.50 96 PHE A C 1
ATOM 780 O O . PHE A 1 96 ? -6.726 8.538 6.413 1.00 87.50 96 PHE A O 1
ATOM 787 N N . ARG A 1 97 ? -6.840 7.745 8.507 1.00 81.94 97 ARG A N 1
ATOM 788 C CA . ARG A 1 97 ? -6.596 9.045 9.155 1.00 81.94 97 ARG A CA 1
ATOM 789 C C . ARG A 1 97 ? -5.147 9.506 9.073 1.00 81.94 97 ARG A C 1
ATOM 791 O O . ARG A 1 97 ? -4.908 10.707 9.033 1.00 81.94 97 ARG A O 1
ATOM 798 N N . SER A 1 98 ? -4.201 8.574 9.074 1.00 79.31 98 SER A N 1
ATOM 799 C CA . SER A 1 98 ? -2.781 8.871 8.905 1.00 79.31 98 SER A CA 1
ATOM 800 C C . SER A 1 98 ? -2.303 8.380 7.550 1.00 79.31 98 SER A C 1
ATOM 802 O O . SER A 1 98 ? -2.809 7.390 7.026 1.00 79.31 98 SER A O 1
ATOM 804 N N . VAL A 1 99 ? -1.281 9.042 7.005 1.00 74.81 99 VAL A N 1
ATOM 805 C CA . VAL A 1 99 ? -0.515 8.489 5.885 1.00 74.81 99 VAL A CA 1
ATOM 806 C C . VAL A 1 99 ? 0.023 7.124 6.268 1.00 74.81 99 VAL A C 1
ATOM 808 O O . VAL A 1 99 ? -0.086 6.204 5.470 1.00 74.81 99 VAL A O 1
ATOM 811 N N . ASP A 1 100 ? 0.549 6.971 7.478 1.00 78.75 100 ASP A N 1
ATOM 812 C CA . ASP A 1 100 ? 1.256 5.761 7.903 1.00 78.75 100 ASP A CA 1
ATOM 813 C C . ASP A 1 100 ? 0.330 4.554 8.079 1.00 78.75 100 ASP A C 1
ATOM 815 O O . ASP A 1 100 ? 0.755 3.429 7.843 1.00 78.75 100 ASP A O 1
ATOM 819 N N . ASP A 1 101 ? -0.952 4.787 8.378 1.00 79.31 101 ASP A N 1
ATOM 820 C CA . ASP A 1 101 ? -1.955 3.720 8.495 1.00 79.31 101 ASP A CA 1
ATOM 821 C C . ASP A 1 101 ? -2.428 3.201 7.118 1.00 79.31 101 ASP A C 1
ATOM 823 O O . ASP A 1 101 ? -3.048 2.140 7.027 1.00 79.31 101 ASP A O 1
ATOM 827 N N . ILE A 1 102 ? -2.130 3.916 6.023 1.00 85.81 102 ILE A N 1
ATOM 828 C CA . ILE A 1 102 ? -2.478 3.467 4.668 1.00 85.81 102 ILE A CA 1
ATOM 829 C C . ILE A 1 102 ? -1.533 2.335 4.257 1.00 85.81 102 ILE A C 1
ATOM 831 O O . ILE A 1 102 ? -0.320 2.541 4.119 1.00 85.81 102 ILE A O 1
ATOM 835 N N . ARG A 1 103 ? -2.118 1.154 4.017 1.00 90.50 103 ARG A N 1
ATOM 836 C CA . ARG A 1 103 ? -1.418 -0.064 3.588 1.00 90.50 103 ARG A CA 1
ATOM 837 C C . ARG A 1 103 ? -0.673 0.163 2.275 1.00 90.50 103 ARG A C 1
ATOM 839 O O . ARG A 1 103 ? -1.201 0.748 1.332 1.00 90.50 103 ARG A O 1
ATOM 846 N N . TRP A 1 104 ? 0.513 -0.419 2.198 1.00 93.19 104 TRP A N 1
ATOM 847 C CA . TRP A 1 104 ? 1.255 -0.574 0.955 1.00 93.19 104 TRP A CA 1
ATOM 848 C C . TRP A 1 104 ? 0.711 -1.741 0.124 1.00 93.19 104 TRP A C 1
ATOM 850 O O . TRP A 1 104 ? 0.246 -2.744 0.668 1.00 93.19 104 TRP A O 1
ATOM 860 N N . GLY A 1 105 ? 0.745 -1.610 -1.198 1.00 93.44 105 GLY A N 1
ATOM 861 C CA . GLY A 1 105 ? 0.291 -2.645 -2.129 1.00 93.44 105 GLY A CA 1
ATOM 862 C C . GLY A 1 105 ? 1.367 -3.041 -3.130 1.00 93.44 105 GLY A C 1
ATOM 863 O O . GLY A 1 105 ? 2.373 -2.352 -3.278 1.00 93.44 105 GLY A O 1
ATOM 864 N N . LEU A 1 106 ? 1.125 -4.139 -3.842 1.00 93.56 106 LEU A N 1
ATOM 865 C CA . LEU A 1 106 ? 1.951 -4.589 -4.958 1.00 93.56 106 LEU A CA 1
ATOM 866 C C . LEU A 1 106 ? 1.139 -4.536 -6.242 1.00 93.56 106 LEU A C 1
ATOM 868 O O . LEU A 1 106 ? -0.011 -4.966 -6.258 1.00 93.56 106 LEU A O 1
ATOM 872 N N . ALA A 1 107 ? 1.748 -4.079 -7.332 1.00 93.19 107 ALA A N 1
ATOM 873 C CA . ALA A 1 107 ? 1.120 -4.152 -8.642 1.00 93.19 107 ALA A CA 1
ATOM 874 C C . ALA A 1 107 ? 2.105 -4.506 -9.752 1.00 93.19 107 ALA A C 1
ATOM 876 O O . ALA A 1 107 ? 3.310 -4.270 -9.668 1.00 93.19 107 ALA A O 1
ATOM 877 N N . ALA A 1 108 ? 1.564 -5.070 -10.829 1.00 93.00 108 ALA A N 1
ATOM 878 C CA . ALA A 1 108 ? 2.343 -5.482 -11.982 1.00 93.00 108 ALA A CA 1
ATOM 879 C C . ALA A 1 108 ? 2.993 -4.273 -12.673 1.00 93.00 108 ALA A C 1
ATOM 881 O O . ALA A 1 108 ? 2.290 -3.387 -13.170 1.00 93.00 108 ALA A O 1
ATOM 882 N N . SER A 1 109 ? 4.324 -4.272 -12.770 1.00 92.81 109 SER A N 1
ATOM 883 C CA . SER A 1 109 ? 5.097 -3.204 -13.418 1.00 92.81 109 SER A CA 1
ATOM 884 C C . SER A 1 109 ? 4.648 -2.976 -14.864 1.00 92.81 109 SER A C 1
ATOM 886 O O . SER A 1 109 ? 4.406 -1.847 -15.279 1.00 92.81 109 SER A O 1
ATOM 888 N N . ASN A 1 110 ? 4.403 -4.058 -15.603 1.00 91.06 110 ASN A N 1
ATOM 889 C CA . ASN A 1 110 ? 4.014 -4.015 -17.010 1.00 91.06 110 ASN A CA 1
ATOM 890 C C . ASN A 1 110 ? 2.596 -3.465 -17.275 1.00 91.06 110 ASN A C 1
ATOM 892 O O . ASN A 1 110 ? 2.259 -3.219 -18.429 1.00 91.06 110 ASN A O 1
ATOM 896 N N . ILE A 1 111 ? 1.758 -3.316 -16.242 1.00 90.19 111 ILE A N 1
ATOM 897 C CA . ILE A 1 111 ? 0.385 -2.797 -16.365 1.00 90.19 111 ILE A CA 1
ATOM 898 C C . ILE A 1 111 ? 0.304 -1.417 -15.711 1.00 90.19 111 ILE A C 1
ATOM 900 O O . ILE A 1 111 ? 0.017 -0.424 -16.379 1.00 90.19 111 ILE A O 1
ATOM 904 N N . CYS A 1 112 ? 0.605 -1.345 -14.415 1.00 91.31 112 CYS A N 1
ATOM 905 C CA . CYS A 1 112 ? 0.428 -0.144 -13.605 1.00 91.31 112 CYS A CA 1
ATOM 906 C C . CYS A 1 112 ? 1.545 0.888 -13.831 1.00 91.31 112 CYS A C 1
ATOM 908 O O . CYS A 1 112 ? 1.298 2.091 -13.786 1.00 91.31 112 CYS A O 1
ATOM 910 N N . PHE A 1 113 ? 2.754 0.442 -14.169 1.00 92.44 113 PHE A N 1
ATOM 911 C CA . PHE A 1 113 ? 3.938 1.299 -14.304 1.00 92.44 113 PHE A CA 1
ATOM 912 C C . PHE A 1 113 ? 4.400 1.445 -15.762 1.00 92.44 113 PHE A C 1
ATOM 914 O O . PHE A 1 113 ? 5.579 1.634 -16.046 1.00 92.44 113 PHE A O 1
ATOM 921 N N . SER A 1 114 ? 3.456 1.354 -16.702 1.00 90.94 114 SER A N 1
ATOM 922 C CA . SER A 1 114 ? 3.715 1.413 -18.147 1.00 90.94 114 SER A CA 1
ATOM 923 C C . SER A 1 114 ? 3.982 2.827 -18.678 1.00 90.94 114 SER A C 1
ATOM 925 O O . SER A 1 114 ? 4.618 2.978 -19.718 1.00 90.94 114 SER A O 1
ATOM 927 N N . THR A 1 115 ? 3.517 3.869 -17.982 1.00 93.12 115 THR A N 1
ATOM 928 C CA . THR A 1 115 ? 3.695 5.273 -18.386 1.00 93.12 115 THR A CA 1
ATOM 929 C C . THR A 1 115 ? 4.157 6.127 -17.207 1.00 93.12 115 THR A C 1
ATOM 931 O O . THR A 1 115 ? 3.798 5.823 -16.071 1.00 93.12 115 THR A O 1
ATOM 934 N N . PRO A 1 116 ? 4.872 7.248 -17.423 1.00 91.88 116 PRO A N 1
ATOM 935 C CA . PRO A 1 116 ? 5.298 8.117 -16.322 1.00 91.88 116 PRO A CA 1
ATOM 936 C C . PRO A 1 116 ? 4.137 8.625 -15.453 1.00 91.88 116 PRO A C 1
ATOM 938 O O . PRO A 1 116 ? 4.264 8.713 -14.232 1.00 91.88 116 PRO A O 1
ATOM 941 N N . GLY A 1 117 ? 2.988 8.925 -16.072 1.00 92.94 117 GLY A N 1
ATOM 942 C CA . GLY A 1 117 ? 1.790 9.383 -15.367 1.00 92.94 117 GLY A CA 1
ATOM 943 C C . GLY A 1 117 ? 1.182 8.297 -14.480 1.00 92.94 117 GLY A C 1
ATOM 944 O O . GLY A 1 117 ? 0.928 8.542 -13.300 1.00 92.94 117 GLY A O 1
ATOM 945 N N . SER A 1 118 ? 1.000 7.087 -15.021 1.00 93.00 118 SER A N 1
ATOM 946 C CA . SER A 1 118 ? 0.485 5.956 -14.244 1.00 93.00 118 SER A CA 1
ATOM 947 C C . SER A 1 118 ? 1.460 5.566 -13.134 1.00 93.00 118 SER A C 1
ATOM 949 O O . SER A 1 118 ? 1.046 5.455 -11.984 1.00 93.00 118 SER A O 1
ATOM 951 N N . SER A 1 119 ? 2.759 5.481 -13.433 1.00 92.81 119 SER A N 1
ATOM 952 C CA . SER A 1 119 ? 3.799 5.200 -12.441 1.00 92.81 119 SER A CA 1
ATOM 953 C C . SER A 1 119 ? 3.740 6.184 -11.279 1.00 92.81 119 SER A C 1
ATOM 955 O O . SER A 1 119 ? 3.685 5.767 -10.127 1.00 92.81 119 SER A O 1
ATOM 957 N N . ARG A 1 120 ? 3.640 7.491 -11.560 1.00 93.31 120 ARG A N 1
ATOM 958 C CA . ARG A 1 120 ? 3.534 8.507 -10.507 1.00 93.31 120 ARG A CA 1
ATOM 959 C C . ARG A 1 120 ? 2.274 8.345 -9.660 1.00 93.31 120 ARG A C 1
ATOM 961 O O . ARG A 1 120 ? 2.352 8.483 -8.441 1.00 93.31 120 ARG A O 1
ATOM 968 N N . PHE A 1 121 ? 1.133 8.066 -10.287 1.00 94.62 121 PHE A N 1
ATOM 969 C CA . PHE A 1 121 ? -0.128 7.833 -9.586 1.00 94.62 121 PHE A CA 1
ATOM 970 C C . PHE A 1 121 ? -0.032 6.637 -8.629 1.00 94.62 121 PHE A C 1
ATOM 972 O O . PHE A 1 121 ? -0.347 6.771 -7.447 1.00 94.62 121 PHE A O 1
ATOM 979 N N . PHE A 1 122 ? 0.466 5.494 -9.106 1.00 94.00 122 PHE A N 1
ATOM 980 C CA . PHE A 1 122 ? 0.604 4.290 -8.286 1.00 94.00 122 PHE A CA 1
ATOM 981 C C . PHE A 1 122 ? 1.651 4.459 -7.175 1.00 94.00 122 PHE A C 1
ATOM 983 O O . PHE A 1 122 ? 1.391 4.065 -6.038 1.00 94.00 122 PHE A O 1
ATOM 990 N N . SER A 1 123 ? 2.774 5.136 -7.437 1.00 93.44 123 SER A N 1
ATOM 991 C CA . SER A 1 123 ? 3.758 5.459 -6.394 1.00 93.44 123 SER A CA 1
ATOM 992 C C . SER A 1 123 ? 3.179 6.380 -5.312 1.00 93.44 123 SER A C 1
ATOM 994 O O . SER A 1 123 ? 3.410 6.155 -4.124 1.00 93.44 123 SER A O 1
ATOM 996 N N . LEU A 1 124 ? 2.384 7.395 -5.683 1.00 93.06 124 LEU A N 1
ATOM 997 C CA . LEU A 1 124 ? 1.667 8.239 -4.713 1.00 93.06 124 LEU A CA 1
ATOM 998 C C . LEU A 1 124 ? 0.619 7.440 -3.926 1.00 93.06 124 LEU A C 1
ATOM 1000 O O . LEU A 1 124 ? 0.411 7.709 -2.744 1.00 93.06 124 LEU A O 1
ATOM 1004 N N . GLY A 1 125 ? 0.009 6.436 -4.553 1.00 92.19 125 GLY A N 1
ATOM 1005 C CA . GLY A 1 125 ? -0.917 5.488 -3.935 1.00 92.19 125 GLY A CA 1
ATOM 1006 C C . GLY A 1 125 ? -0.268 4.417 -3.050 1.00 92.19 125 GLY A C 1
ATOM 1007 O O . GLY A 1 125 ? -0.964 3.486 -2.657 1.00 92.19 125 GLY A O 1
ATOM 1008 N N . LYS A 1 126 ? 1.040 4.514 -2.753 1.00 92.12 126 LYS A N 1
ATOM 1009 C CA . LYS A 1 126 ? 1.803 3.517 -1.975 1.00 92.12 126 LYS A CA 1
ATOM 1010 C C . LYS A 1 126 ? 1.799 2.113 -2.591 1.00 92.12 126 LYS A C 1
ATOM 1012 O O . LYS A 1 126 ? 1.801 1.102 -1.886 1.00 92.12 126 LYS A O 1
ATOM 1017 N N . ILE A 1 127 ? 1.808 2.048 -3.916 1.00 94.19 127 ILE A N 1
ATOM 1018 C CA . ILE A 1 127 ? 1.915 0.796 -4.656 1.00 94.19 127 ILE A CA 1
ATOM 1019 C C . ILE A 1 127 ? 3.359 0.605 -5.109 1.00 94.19 127 ILE A C 1
ATOM 1021 O O . ILE A 1 127 ? 3.961 1.494 -5.711 1.00 94.19 127 ILE A O 1
ATOM 1025 N N . ILE A 1 128 ? 3.903 -0.569 -4.817 1.00 94.94 128 ILE A N 1
ATOM 1026 C CA . ILE A 1 128 ? 5.244 -1.001 -5.194 1.00 94.94 128 ILE A CA 1
ATOM 1027 C C . ILE A 1 128 ? 5.129 -1.837 -6.470 1.00 94.94 128 ILE A C 1
ATOM 1029 O O . ILE A 1 128 ? 4.249 -2.693 -6.606 1.00 94.94 128 ILE A O 1
ATOM 1033 N N . SER A 1 129 ? 6.002 -1.568 -7.437 1.00 94.44 129 SER A N 1
ATOM 1034 C CA . SER A 1 129 ? 5.998 -2.276 -8.712 1.00 94.44 129 SER A CA 1
ATOM 1035 C C . SER A 1 129 ? 6.666 -3.649 -8.580 1.00 94.44 129 SER A C 1
ATOM 1037 O O . SER A 1 129 ? 7.676 -3.811 -7.898 1.00 94.44 129 SER A O 1
ATOM 1039 N N . CYS A 1 130 ? 6.086 -4.661 -9.224 1.00 93.62 130 CYS A N 1
ATOM 1040 C CA . CYS A 1 130 ? 6.624 -6.020 -9.271 1.00 93.62 130 CYS A CA 1
ATOM 1041 C C . CYS A 1 130 ? 6.548 -6.600 -10.683 1.00 93.62 130 CYS A C 1
ATOM 1043 O O . CYS A 1 130 ? 5.545 -6.471 -11.392 1.00 93.62 130 CYS A O 1
ATOM 1045 N N . GLU A 1 131 ? 7.604 -7.296 -11.076 1.00 93.56 131 GLU A N 1
ATOM 1046 C CA . GLU A 1 131 ? 7.695 -8.049 -12.317 1.00 93.56 131 GLU A CA 1
ATOM 1047 C C . GLU A 1 131 ? 7.172 -9.471 -12.124 1.00 93.56 131 GLU A C 1
ATOM 1049 O O . GLU A 1 131 ? 7.556 -10.180 -11.194 1.00 93.56 131 GLU A O 1
ATOM 1054 N N . ARG A 1 132 ? 6.283 -9.897 -13.025 1.00 88.75 132 ARG A N 1
ATOM 1055 C CA . ARG A 1 132 ? 5.594 -11.193 -12.927 1.00 88.75 132 ARG A CA 1
ATOM 1056 C C . ARG A 1 132 ? 6.213 -12.288 -13.791 1.00 88.75 132 ARG A C 1
ATOM 1058 O O . ARG A 1 132 ? 6.095 -13.460 -13.453 1.00 88.75 132 ARG A O 1
ATOM 1065 N N . PHE A 1 133 ? 6.844 -11.928 -14.907 1.00 86.88 133 PHE A N 1
ATOM 1066 C CA . PHE A 1 133 ? 7.297 -12.885 -15.917 1.00 86.88 133 PHE A CA 1
ATOM 1067 C C . PHE A 1 133 ? 8.824 -12.963 -15.940 1.00 86.88 133 PHE A C 1
ATOM 1069 O O . PHE A 1 133 ? 9.489 -11.973 -16.216 1.00 86.88 133 PHE A O 1
ATOM 1076 N N . GLY A 1 134 ? 9.377 -14.141 -15.642 1.00 85.75 134 GLY A N 1
ATOM 1077 C CA . GLY A 1 134 ? 10.805 -14.441 -15.812 1.00 85.75 134 GLY A CA 1
ATOM 1078 C C . GLY A 1 134 ? 11.752 -13.942 -14.713 1.00 85.75 134 GLY A C 1
ATOM 1079 O O . GLY A 1 134 ? 12.851 -14.474 -14.615 1.00 85.75 134 GLY A O 1
ATOM 1080 N N . ARG A 1 135 ? 11.348 -12.989 -13.859 1.00 90.38 135 ARG A N 1
ATOM 1081 C CA . ARG A 1 135 ? 12.224 -12.447 -12.800 1.00 90.38 135 ARG A CA 1
ATOM 1082 C C . ARG A 1 135 ? 12.226 -13.249 -11.493 1.00 90.38 135 ARG A C 1
ATOM 1084 O O . ARG A 1 135 ? 13.235 -13.294 -10.798 1.00 90.38 135 ARG A O 1
ATOM 1091 N N . GLY A 1 136 ? 11.115 -13.913 -11.172 1.00 89.94 136 GLY A N 1
ATOM 1092 C CA . GLY A 1 136 ? 10.971 -14.678 -9.930 1.00 89.94 136 GLY A CA 1
ATOM 1093 C C . GLY A 1 136 ? 10.825 -13.796 -8.675 1.00 89.94 136 GLY A C 1
ATOM 1094 O O . GLY A 1 136 ? 10.578 -12.594 -8.781 1.00 89.94 136 GLY A O 1
ATOM 1095 N N . PRO A 1 137 ? 10.926 -14.383 -7.469 1.00 88.88 137 PRO A N 1
ATOM 1096 C CA . PRO A 1 137 ? 10.681 -13.672 -6.210 1.00 88.88 137 PRO A CA 1
ATOM 1097 C C . PRO A 1 137 ? 11.827 -12.738 -5.791 1.00 88.88 137 PRO A C 1
ATOM 1099 O O . PRO A 1 137 ? 11.609 -11.829 -4.997 1.00 88.88 137 PRO A O 1
ATOM 1102 N N . PHE A 1 138 ? 13.035 -12.936 -6.323 1.00 91.69 138 PHE A N 1
ATOM 1103 C CA . PHE A 1 138 ? 14.217 -12.139 -5.988 1.00 91.69 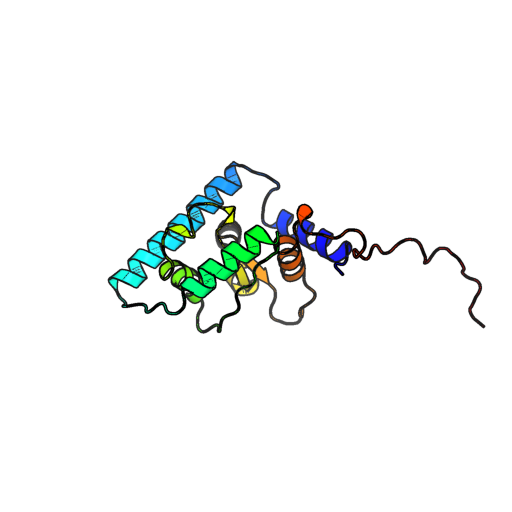138 PHE A CA 1
ATOM 1104 C C . PHE A 1 138 ? 14.275 -10.879 -6.859 1.00 91.69 138 PHE A C 1
ATOM 1106 O O . PHE A 1 138 ? 14.914 -10.844 -7.911 1.00 91.69 138 PHE A O 1
ATOM 1113 N N . GLN A 1 139 ? 13.548 -9.845 -6.441 1.00 93.56 139 GLN A N 1
ATOM 1114 C CA . GLN A 1 139 ? 13.423 -8.589 -7.176 1.00 93.56 139 GLN A CA 1
ATOM 1115 C C . GLN A 1 139 ? 13.297 -7.390 -6.234 1.00 93.56 139 GLN A C 1
ATOM 1117 O O . GLN A 1 139 ? 12.798 -7.523 -5.118 1.00 93.56 139 GLN A O 1
ATOM 1122 N N . GLY A 1 140 ? 13.679 -6.207 -6.724 1.00 92.88 140 GLY A N 1
ATOM 1123 C CA . GLY A 1 140 ? 13.709 -4.976 -5.926 1.00 92.88 140 GLY A CA 1
ATOM 1124 C C . GLY A 1 140 ? 12.364 -4.614 -5.288 1.00 92.88 140 GLY A C 1
ATOM 1125 O O . GLY A 1 140 ? 12.334 -4.199 -4.138 1.00 92.88 140 GLY A O 1
ATOM 1126 N N . GLY A 1 141 ? 11.239 -4.870 -5.967 1.00 93.56 141 GLY A N 1
ATOM 1127 C CA . GLY A 1 141 ? 9.910 -4.631 -5.391 1.00 93.56 141 GLY A CA 1
ATOM 1128 C C . GLY A 1 141 ? 9.602 -5.489 -4.158 1.00 93.56 141 GLY A C 1
ATOM 1129 O O . GLY A 1 141 ? 8.953 -5.026 -3.221 1.00 93.56 141 GLY A O 1
ATOM 1130 N N . ILE A 1 142 ? 10.106 -6.725 -4.111 1.00 94.44 142 ILE A N 1
ATOM 1131 C CA . ILE A 1 142 ? 9.955 -7.595 -2.938 1.00 94.44 142 ILE A CA 1
ATOM 1132 C C . ILE A 1 142 ? 10.924 -7.166 -1.833 1.00 94.44 142 ILE A C 1
ATOM 1134 O O . ILE A 1 142 ? 10.511 -7.075 -0.678 1.00 94.44 142 ILE A O 1
ATOM 1138 N N . ASP A 1 143 ? 12.162 -6.810 -2.184 1.00 94.69 143 ASP A N 1
ATOM 1139 C CA . ASP A 1 143 ? 13.135 -6.245 -1.240 1.00 94.69 143 ASP A CA 1
ATOM 1140 C C . ASP A 1 143 ? 12.585 -4.958 -0.583 1.00 94.69 143 ASP A C 1
ATOM 1142 O O . ASP A 1 143 ? 12.651 -4.796 0.637 1.00 94.69 143 ASP A O 1
ATOM 1146 N N . ALA A 1 144 ? 11.922 -4.091 -1.356 1.00 94.12 144 ALA A N 1
ATOM 1147 C CA . ALA A 1 144 ? 11.236 -2.896 -0.865 1.00 94.12 144 ALA A CA 1
ATOM 1148 C C . ALA A 1 144 ? 10.083 -3.225 0.096 1.00 94.12 144 ALA A C 1
ATOM 1150 O O . ALA A 1 144 ? 9.909 -2.549 1.108 1.00 94.12 144 ALA A O 1
ATOM 1151 N N . CYS A 1 145 ? 9.310 -4.284 -0.168 1.00 93.69 145 CYS A N 1
ATOM 1152 C CA . CYS A 1 145 ? 8.274 -4.737 0.765 1.00 93.69 145 CYS A CA 1
ATOM 1153 C C . CYS A 1 145 ? 8.867 -5.212 2.089 1.00 93.69 145 CYS A C 1
ATOM 1155 O O . CYS A 1 145 ? 8.347 -4.869 3.149 1.00 93.69 145 CYS A O 1
ATOM 1157 N N . ILE A 1 146 ? 9.954 -5.985 2.031 1.00 92.81 146 ILE A N 1
ATOM 1158 C CA . ILE A 1 146 ? 10.664 -6.457 3.224 1.00 92.81 146 ILE A CA 1
ATOM 1159 C C . ILE A 1 146 ? 11.159 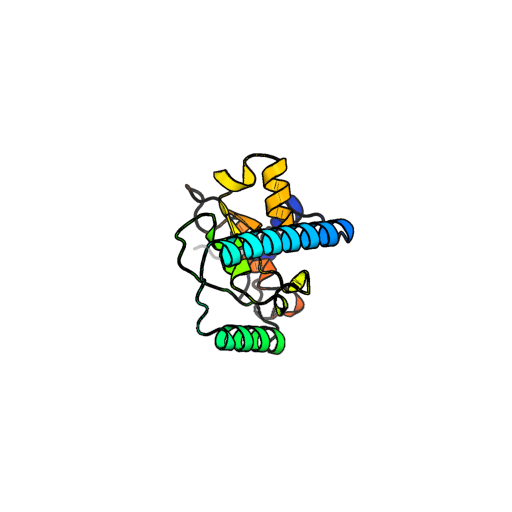-5.259 4.035 1.00 92.81 146 ILE A C 1
ATOM 1161 O O . ILE A 1 146 ? 10.981 -5.242 5.253 1.00 92.81 146 ILE A O 1
ATOM 1165 N N . ARG A 1 147 ? 11.703 -4.239 3.362 1.00 91.31 147 ARG A N 1
ATOM 1166 C CA . ARG A 1 147 ? 12.147 -2.995 3.990 1.00 91.31 147 ARG A CA 1
ATOM 1167 C C . ARG A 1 147 ? 11.003 -2.227 4.659 1.00 91.31 147 ARG A C 1
ATOM 1169 O O . ARG A 1 147 ? 11.133 -1.852 5.818 1.00 91.31 147 ARG A O 1
ATOM 1176 N N . VAL A 1 148 ? 9.864 -2.056 3.982 1.00 90.94 148 VAL A N 1
ATOM 1177 C CA . VAL A 1 148 ? 8.666 -1.407 4.557 1.00 90.94 148 VAL A CA 1
ATOM 1178 C C . VAL A 1 148 ? 8.126 -2.173 5.770 1.00 90.94 148 VAL A C 1
ATOM 1180 O O . VAL A 1 148 ? 7.647 -1.560 6.720 1.00 90.94 148 VAL A O 1
ATOM 1183 N N . LEU A 1 149 ? 8.192 -3.505 5.747 1.00 90.75 149 LEU A N 1
ATOM 1184 C CA . LEU A 1 149 ? 7.742 -4.366 6.845 1.00 90.75 149 LEU A CA 1
ATOM 1185 C C . LEU A 1 149 ? 8.741 -4.466 8.001 1.00 90.75 149 LEU A C 1
ATOM 1187 O O . LEU A 1 149 ? 8.336 -4.861 9.095 1.00 90.75 149 LEU A O 1
ATOM 1191 N N . SER A 1 150 ? 10.006 -4.110 7.756 1.00 89.31 150 SER A N 1
ATOM 1192 C CA . SER A 1 150 ? 11.103 -4.176 8.727 1.00 89.31 150 SER A CA 1
ATOM 1193 C C . SER A 1 150 ? 11.820 -2.817 8.855 1.00 89.31 150 SER A C 1
ATOM 1195 O O . SER A 1 150 ? 12.968 -2.677 8.412 1.00 89.31 150 SER A O 1
ATOM 1197 N N . PRO A 1 151 ? 11.154 -1.786 9.413 1.00 82.75 151 PRO A N 1
ATOM 1198 C CA . PRO A 1 151 ? 11.797 -0.519 9.758 1.00 82.75 151 PRO A CA 1
ATOM 1199 C C . PRO A 1 151 ? 12.962 -0.704 10.741 1.00 82.75 151 PRO A C 1
ATOM 1201 O O . PRO A 1 151 ? 13.002 -1.689 11.478 1.00 82.75 151 PRO A O 1
ATOM 1204 N N . ASP A 1 152 ? 13.895 0.247 10.783 1.00 83.31 152 ASP A N 1
ATOM 1205 C CA . ASP A 1 152 ? 15.148 0.103 11.547 1.00 83.31 152 ASP A CA 1
ATOM 1206 C C . ASP A 1 152 ? 14.933 -0.099 13.052 1.00 83.31 152 ASP A C 1
ATOM 1208 O O . ASP A 1 152 ? 15.679 -0.832 13.691 1.00 83.31 152 ASP A O 1
ATOM 1212 N N . ASP A 1 153 ? 13.874 0.482 13.612 1.00 80.75 153 ASP A N 1
ATOM 1213 C CA . ASP A 1 153 ? 13.475 0.340 15.015 1.00 80.75 153 ASP A CA 1
ATOM 1214 C C . ASP A 1 153 ? 12.829 -1.019 15.347 1.00 80.75 153 ASP A C 1
ATOM 1216 O O . ASP A 1 153 ? 12.561 -1.311 16.514 1.00 80.75 153 ASP A O 1
ATOM 1220 N N . THR A 1 154 ? 12.587 -1.855 14.336 1.00 79.88 154 THR A N 1
ATOM 1221 C CA . THR A 1 154 ? 12.046 -3.220 14.474 1.00 79.88 154 THR A CA 1
ATOM 1222 C C . THR A 1 154 ? 13.109 -4.304 14.278 1.00 79.88 154 THR A C 1
ATOM 1224 O O . THR A 1 154 ? 12.839 -5.488 14.494 1.00 79.88 154 THR A O 1
ATOM 1227 N N . LEU A 1 155 ? 14.315 -3.921 13.844 1.00 80.38 155 LEU A N 1
ATOM 1228 C CA . LEU A 1 155 ? 15.384 -4.850 13.504 1.00 80.38 155 LEU A CA 1
ATOM 1229 C C . LEU A 1 155 ? 16.224 -5.193 14.730 1.00 80.38 155 LEU A C 1
ATOM 1231 O O . LEU A 1 155 ? 16.803 -4.325 15.379 1.00 80.38 155 LEU A O 1
ATOM 1235 N N . ASP A 1 156 ? 16.350 -6.489 14.993 1.00 78.31 156 ASP A N 1
ATOM 1236 C CA . ASP A 1 156 ? 17.333 -6.994 15.941 1.00 78.31 156 ASP A CA 1
ATOM 1237 C C . ASP A 1 156 ? 18.692 -7.128 15.238 1.00 78.31 156 ASP A C 1
ATOM 1239 O O . ASP A 1 156 ? 18.890 -7.998 14.379 1.00 78.31 156 ASP A O 1
ATOM 1243 N N . ILE A 1 157 ? 19.604 -6.215 15.579 1.00 75.75 157 ILE A N 1
ATOM 1244 C CA . ILE A 1 157 ? 20.939 -6.095 14.979 1.00 75.75 157 ILE A CA 1
ATOM 1245 C C . ILE A 1 157 ? 21.749 -7.379 15.198 1.00 75.75 157 ILE A C 1
ATOM 1247 O O . ILE A 1 157 ? 22.503 -7.774 14.309 1.00 75.75 157 ILE A O 1
ATOM 1251 N N . ASP A 1 158 ? 21.528 -8.087 16.309 1.00 75.44 158 ASP A N 1
ATOM 1252 C CA . ASP A 1 158 ? 22.255 -9.317 16.635 1.00 75.44 158 ASP A CA 1
ATOM 1253 C C . ASP A 1 158 ? 21.915 -10.470 15.673 1.00 75.44 158 ASP A C 1
ATOM 1255 O O . ASP A 1 158 ? 22.692 -11.413 15.514 1.00 75.44 158 ASP A O 1
ATOM 1259 N N . TYR A 1 159 ? 20.777 -10.381 14.974 1.00 74.94 159 TYR A N 1
ATOM 1260 C CA . TYR A 1 159 ? 20.349 -11.347 13.958 1.00 74.94 159 TYR A CA 1
ATOM 1261 C C . TYR A 1 159 ? 20.393 -10.786 12.532 1.00 74.94 159 TYR A C 1
ATOM 1263 O O . TYR A 1 159 ? 19.842 -11.418 11.616 1.00 74.94 159 TYR A O 1
ATOM 1271 N N . MET A 1 160 ? 21.017 -9.625 12.317 1.00 75.62 160 MET A N 1
ATOM 1272 C CA . MET A 1 160 ? 21.309 -9.146 10.971 1.00 75.62 160 MET A CA 1
ATOM 1273 C C . MET A 1 160 ? 22.533 -9.861 10.421 1.00 75.62 160 MET A C 1
ATOM 1275 O O . MET A 1 160 ? 23.640 -9.771 10.952 1.00 75.62 160 MET A O 1
ATOM 1279 N N . PHE A 1 161 ? 22.337 -10.560 9.304 1.00 75.75 161 PHE A N 1
ATOM 1280 C CA . PHE A 1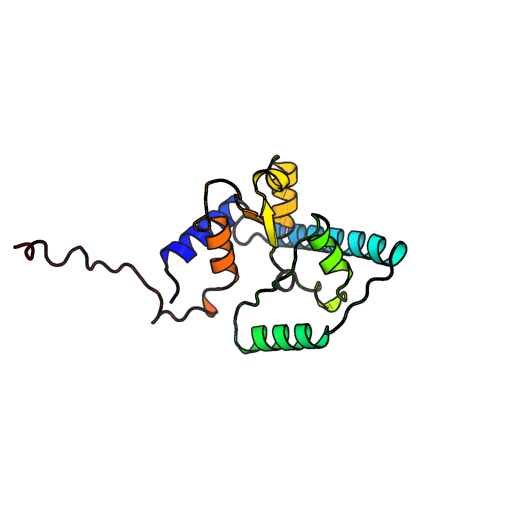 161 ? 23.468 -11.080 8.561 1.00 75.75 161 PHE A CA 1
ATOM 1281 C C . PHE A 1 161 ? 24.131 -9.910 7.843 1.00 75.75 161 PHE A C 1
ATOM 1283 O O . PHE A 1 161 ? 23.675 -9.449 6.791 1.00 75.75 161 PHE A O 1
ATOM 1290 N N . HIS A 1 162 ? 25.211 -9.429 8.438 1.00 70.12 162 HIS A N 1
ATOM 1291 C CA . HIS A 1 162 ? 26.220 -8.693 7.711 1.00 70.12 162 HIS A CA 1
ATOM 1292 C C . HIS A 1 162 ? 27.126 -9.729 7.053 1.00 70.12 162 HIS A C 1
ATOM 1294 O O . HIS A 1 162 ? 27.670 -10.579 7.769 1.00 70.12 162 HIS A O 1
ATOM 1300 N N . PRO A 1 163 ? 27.326 -9.685 5.726 1.00 60.72 163 PRO A N 1
ATOM 1301 C CA . PRO A 1 163 ? 28.474 -10.343 5.128 1.00 60.72 163 PRO A CA 1
ATOM 1302 C C . PRO A 1 163 ? 29.733 -9.648 5.671 1.00 60.72 163 PRO A C 1
ATOM 1304 O O . PRO A 1 163 ? 30.293 -8.743 5.066 1.00 60.72 163 PRO A O 1
ATOM 1307 N N . SER A 1 164 ? 30.133 -10.002 6.891 1.00 56.75 164 SER A N 1
ATOM 1308 C CA . SER A 1 164 ? 31.415 -9.612 7.456 1.00 56.75 164 SER A CA 1
ATOM 1309 C C . SER A 1 164 ? 32.478 -10.339 6.651 1.00 56.75 164 SER A C 1
ATOM 1311 O O . SER A 1 164 ? 32.400 -11.559 6.540 1.00 56.75 164 SER A O 1
ATOM 1313 N N . GLU A 1 165 ? 33.372 -9.570 6.019 1.00 53.78 165 GLU A N 1
ATOM 1314 C CA . GLU A 1 165 ? 34.854 -9.618 6.007 1.00 53.78 165 GLU A CA 1
ATOM 1315 C C . GLU A 1 165 ? 35.615 -10.952 6.242 1.00 53.78 165 GLU A C 1
ATOM 1317 O O . GLU A 1 165 ? 36.841 -10.959 6.356 1.00 53.78 165 GLU A O 1
ATOM 1322 N N . ASN A 1 166 ? 34.945 -12.096 6.283 1.00 44.97 166 ASN A N 1
ATOM 1323 C CA . ASN A 1 166 ? 35.473 -13.417 6.601 1.00 44.97 166 ASN A CA 1
ATOM 1324 C C . ASN A 1 166 ? 35.911 -14.195 5.354 1.00 44.97 166 ASN A C 1
ATOM 1326 O O . ASN A 1 166 ? 36.448 -15.288 5.491 1.00 44.97 166 ASN A O 1
ATOM 1330 N N . GLU A 1 167 ? 35.778 -13.628 4.152 1.00 46.50 167 GLU A N 1
ATOM 1331 C CA . GLU A 1 167 ? 36.462 -14.153 2.959 1.00 46.50 167 GLU A CA 1
ATOM 1332 C C . GLU A 1 167 ? 37.951 -13.760 2.912 1.00 46.50 167 GLU A C 1
ATOM 1334 O O . GLU A 1 167 ? 38.739 -14.419 2.241 1.00 46.50 167 GLU A O 1
ATOM 1339 N N . ASN A 1 168 ? 38.390 -12.756 3.686 1.00 45.72 168 ASN A N 1
ATOM 1340 C CA . ASN A 1 168 ? 39.789 -12.302 3.692 1.00 45.72 168 ASN A CA 1
ATOM 1341 C C . ASN A 1 168 ? 40.666 -12.917 4.797 1.00 45.72 168 ASN A C 1
ATOM 1343 O O . ASN A 1 168 ? 41.810 -12.498 4.986 1.00 45.72 168 ASN A O 1
ATOM 1347 N N . LYS A 1 169 ? 40.190 -13.945 5.507 1.00 46.22 169 LYS A N 1
ATOM 1348 C CA . LYS A 1 169 ? 41.024 -14.740 6.422 1.00 46.22 169 LYS A CA 1
ATOM 1349 C C . LYS A 1 169 ? 41.029 -16.205 6.005 1.00 46.22 169 LYS A C 1
ATOM 1351 O O . LYS A 1 169 ? 40.367 -17.031 6.620 1.00 46.22 169 LYS A O 1
ATOM 1356 N N . ASN A 1 170 ? 41.864 -16.480 5.000 1.00 44.66 170 ASN A N 1
ATOM 1357 C CA . ASN A 1 170 ? 42.743 -17.651 4.854 1.00 44.66 170 ASN A CA 1
ATOM 1358 C C . ASN A 1 170 ? 42.642 -18.313 3.459 1.00 44.66 170 ASN A C 1
ATOM 1360 O O . ASN A 1 170 ? 41.883 -19.264 3.290 1.00 44.66 170 ASN A O 1
ATOM 1364 N N . PRO A 1 171 ? 43.449 -17.884 2.468 1.00 45.97 171 PRO A N 1
ATOM 1365 C CA . PRO A 1 171 ? 43.527 -18.550 1.163 1.00 45.97 171 PRO A CA 1
ATOM 1366 C C . PRO A 1 171 ? 44.222 -19.931 1.183 1.00 45.97 171 PRO A C 1
ATOM 1368 O O . PRO A 1 171 ? 44.447 -20.499 0.122 1.00 45.97 171 PRO A O 1
ATOM 1371 N N . ASN A 1 172 ? 44.557 -20.498 2.351 1.00 47.38 172 ASN A N 1
ATOM 1372 C CA . ASN A 1 172 ? 45.439 -21.670 2.455 1.00 47.38 172 ASN A CA 1
ATOM 1373 C C . ASN A 1 172 ? 44.799 -22.960 2.999 1.00 47.38 172 ASN A C 1
ATOM 1375 O O . ASN A 1 172 ? 45.515 -23.771 3.569 1.00 47.38 172 ASN A O 1
ATOM 1379 N N . ASN A 1 173 ? 43.501 -23.206 2.810 1.00 46.56 173 ASN A N 1
ATOM 1380 C CA . ASN A 1 173 ? 42.946 -24.552 3.035 1.00 46.56 173 ASN A CA 1
ATOM 1381 C C . ASN A 1 173 ? 42.104 -25.011 1.839 1.00 46.56 173 ASN A C 1
ATOM 1383 O O . ASN A 1 173 ? 40.879 -25.093 1.901 1.00 46.56 173 ASN A O 1
ATOM 1387 N N . VAL A 1 174 ? 42.795 -25.326 0.744 1.00 43.28 174 VAL A N 1
ATOM 1388 C CA . VAL A 1 174 ? 42.325 -26.280 -0.262 1.00 43.28 174 VAL A CA 1
ATOM 1389 C C . VAL A 1 174 ? 43.482 -27.248 -0.520 1.00 43.28 174 VAL A C 1
ATOM 1391 O O . VAL A 1 174 ? 44.568 -26.809 -0.897 1.00 43.28 174 VAL A O 1
ATOM 1394 N N . ILE A 1 175 ? 43.169 -28.540 -0.348 1.00 37.97 175 ILE A N 1
ATOM 1395 C CA . ILE A 1 175 ? 43.992 -29.769 -0.386 1.00 37.97 175 ILE A CA 1
ATOM 1396 C C . ILE A 1 175 ? 44.550 -30.191 0.978 1.00 37.97 175 ILE A C 1
ATOM 1398 O O . ILE A 1 175 ? 45.532 -29.590 1.458 1.00 37.97 175 ILE A O 1
#